Protein AF-A0A924AU99-F1 (afdb_monomer_lite)

Radius of gyration: 14.67 Å; chains: 1; bounding box: 39×26×36 Å

Structure (mmCIF, N/CA/C/O backbone):
data_AF-A0A924AU99-F1
#
_entry.id   AF-A0A924AU99-F1
#
loop_
_atom_site.group_PDB
_atom_site.id
_atom_site.type_symbol
_atom_site.label_atom_id
_atom_site.label_alt_id
_atom_site.label_comp_id
_atom_site.label_asym_id
_atom_site.label_entity_id
_atom_site.label_seq_id
_atom_site.pdbx_PDB_ins_code
_atom_site.Cartn_x
_atom_site.Cartn_y
_atom_site.Cartn_z
_atom_site.occupancy
_atom_site.B_iso_or_equiv
_atom_site.auth_seq_id
_atom_site.auth_comp_id
_atom_site.auth_asym_id
_atom_site.auth_atom_id
_atom_site.pdbx_PDB_model_num
ATOM 1 N N . MET A 1 1 ? -24.208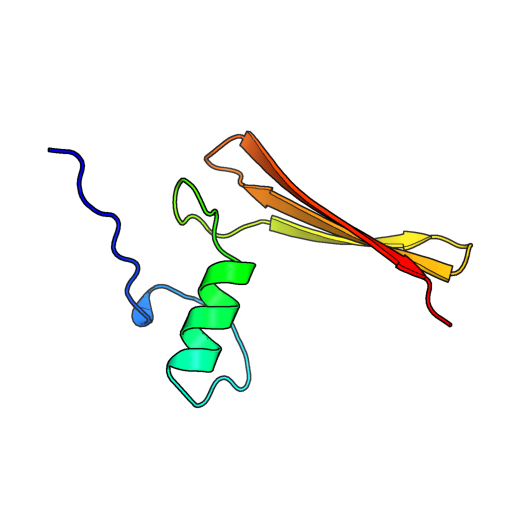 -8.896 12.080 1.00 37.56 1 MET A N 1
ATOM 2 C CA . MET A 1 1 ? -23.116 -8.018 12.553 1.00 37.56 1 MET A CA 1
ATOM 3 C C . MET A 1 1 ? -21.824 -8.524 11.934 1.00 37.56 1 MET A C 1
ATOM 5 O O . MET A 1 1 ? -21.496 -9.682 12.156 1.00 37.56 1 MET A O 1
ATOM 9 N N . LYS A 1 2 ? -21.163 -7.741 11.069 1.00 38.28 2 LYS A N 1
ATOM 10 C CA . LYS A 1 2 ? -19.826 -8.101 10.562 1.00 38.28 2 LYS A CA 1
ATOM 11 C C . LYS A 1 2 ? -18.817 -7.839 11.689 1.00 38.28 2 LYS A C 1
ATOM 13 O O . LYS A 1 2 ? -18.985 -6.827 12.365 1.00 38.28 2 LYS A O 1
ATOM 18 N N . PRO A 1 3 ? -17.830 -8.717 11.924 1.00 43.41 3 PRO A N 1
ATOM 19 C CA . PRO A 1 3 ? -16.819 -8.462 12.936 1.00 43.41 3 PRO A CA 1
ATOM 20 C C . PRO A 1 3 ? -16.008 -7.235 12.514 1.00 43.41 3 PRO A C 1
ATOM 22 O O . PRO A 1 3 ? -15.490 -7.178 11.397 1.00 43.41 3 PRO A O 1
ATOM 25 N N . GLU A 1 4 ? -15.950 -6.236 13.390 1.00 49.84 4 GLU A N 1
ATOM 26 C CA . GLU A 1 4 ? -15.010 -5.128 13.272 1.00 49.84 4 GLU A CA 1
ATOM 27 C C . GLU A 1 4 ? -13.609 -5.730 13.335 1.00 49.84 4 GLU A C 1
ATOM 29 O O . GLU A 1 4 ? -13.199 -6.294 14.349 1.00 49.84 4 GLU A O 1
ATOM 34 N N . ASN A 1 5 ? -12.903 -5.709 12.206 1.00 49.84 5 ASN A N 1
ATOM 35 C CA . ASN A 1 5 ? -11.575 -6.293 12.099 1.00 49.84 5 ASN A CA 1
ATOM 36 C C . ASN A 1 5 ? -10.571 -5.309 12.718 1.00 49.84 5 ASN A C 1
ATOM 38 O O . ASN A 1 5 ? -9.875 -4.577 12.017 1.00 49.84 5 ASN A O 1
ATOM 42 N N . THR A 1 6 ? -10.577 -5.212 14.048 1.00 48.72 6 THR A N 1
ATOM 43 C CA . THR A 1 6 ? -9.648 -4.370 14.801 1.00 48.72 6 THR A CA 1
ATOM 44 C C . THR A 1 6 ? -8.275 -5.035 14.791 1.00 48.72 6 THR A C 1
ATOM 46 O O . THR A 1 6 ? -8.042 -6.000 15.517 1.00 48.72 6 THR A O 1
ATOM 49 N N . LEU A 1 7 ? -7.369 -4.528 13.952 1.00 49.47 7 LEU A N 1
ATOM 50 C CA . LEU A 1 7 ? -5.966 -4.943 13.943 1.00 49.47 7 LEU A CA 1
ATOM 51 C C . LEU A 1 7 ? -5.329 -4.642 15.304 1.00 49.47 7 LEU A C 1
ATOM 53 O O . LEU A 1 7 ? -5.376 -3.500 15.773 1.00 49.47 7 LEU A O 1
ATOM 57 N N . LYS A 1 8 ? -4.713 -5.644 15.936 1.00 54.34 8 LYS A N 1
ATOM 58 C CA . LYS A 1 8 ? -3.886 -5.420 17.124 1.00 54.34 8 LYS A CA 1
ATOM 59 C C . LYS A 1 8 ? -2.460 -5.131 16.680 1.00 54.34 8 LYS A C 1
ATOM 61 O O . LYS A 1 8 ? -1.967 -5.675 15.700 1.00 54.34 8 LYS A O 1
ATOM 66 N N . ILE A 1 9 ? -1.762 -4.294 17.444 1.00 54.03 9 ILE A N 1
ATOM 67 C CA . ILE A 1 9 ? -0.365 -3.917 17.166 1.00 54.03 9 ILE A CA 1
ATOM 68 C C . ILE A 1 9 ? 0.559 -5.150 17.093 1.00 54.03 9 ILE A C 1
ATOM 70 O O . ILE A 1 9 ? 1.545 -5.133 16.366 1.00 54.03 9 ILE A O 1
ATOM 74 N N . SER A 1 10 ? 0.225 -6.225 17.812 1.00 56.81 10 SER A N 1
ATOM 75 C CA . SER A 1 10 ? 0.928 -7.514 17.776 1.00 56.81 10 SER A CA 1
ATOM 76 C C . SER A 1 10 ? 0.892 -8.224 16.419 1.00 56.81 10 SER A C 1
ATOM 78 O O . SER A 1 10 ? 1.700 -9.118 16.194 1.00 56.81 10 SER A O 1
ATOM 80 N N . ASP A 1 11 ? -0.034 -7.853 15.533 1.00 57.22 11 ASP A N 1
ATOM 81 C CA . ASP A 1 11 ? -0.324 -8.586 14.296 1.00 57.22 11 ASP A CA 1
ATOM 82 C C . ASP A 1 11 ? 0.526 -8.089 13.103 1.00 57.22 11 ASP A C 1
ATOM 84 O O . ASP A 1 11 ? 0.375 -8.569 11.980 1.00 57.22 11 ASP A O 1
ATOM 88 N N . ILE A 1 12 ? 1.421 -7.117 13.327 1.00 58.88 12 ILE A N 1
ATOM 89 C CA . ILE A 1 12 ? 2.209 -6.430 12.292 1.00 58.88 12 ILE A CA 1
ATOM 90 C C . ILE A 1 12 ? 3.660 -6.936 12.345 1.00 58.88 12 ILE A C 1
ATOM 92 O O . ILE A 1 12 ? 4.405 -6.623 13.270 1.00 58.88 12 ILE A O 1
ATOM 96 N N . SER A 1 13 ? 4.058 -7.748 11.359 1.00 57.22 13 SER A N 1
ATOM 97 C CA . SER A 1 13 ? 5.281 -8.576 11.403 1.00 57.22 13 SER A CA 1
ATOM 98 C C . SER A 1 13 ? 6.594 -7.889 11.018 1.00 57.22 13 SER A C 1
ATOM 100 O O . SER A 1 13 ? 7.630 -8.546 10.998 1.00 57.22 13 SER A O 1
ATOM 102 N N . TYR A 1 14 ? 6.595 -6.603 10.689 1.00 59.59 14 TYR A N 1
ATOM 103 C CA . TYR A 1 14 ? 7.806 -5.906 10.259 1.00 59.59 14 TYR A CA 1
ATOM 104 C C . TYR A 1 14 ? 7.673 -4.440 10.602 1.00 59.59 14 TYR A C 1
ATOM 106 O O . TYR A 1 14 ? 6.585 -3.947 10.385 1.00 59.59 14 TYR A O 1
ATOM 114 N N . TYR A 1 15 ? 8.717 -3.817 11.160 1.00 58.50 15 TYR A N 1
ATOM 115 C CA . TYR A 1 15 ? 9.288 -2.492 10.848 1.00 58.50 15 TYR A CA 1
ATOM 116 C C . TYR A 1 15 ? 10.412 -2.254 11.863 1.00 58.50 15 TYR A C 1
ATOM 118 O O . TYR A 1 15 ? 10.171 -2.151 13.066 1.00 58.50 15 TYR A O 1
ATOM 126 N N . GLU A 1 16 ? 11.653 -2.213 11.388 1.00 55.41 16 GLU A N 1
ATOM 127 C CA . GLU A 1 16 ? 12.792 -1.810 12.212 1.00 55.41 16 GLU A CA 1
ATOM 128 C C . GLU A 1 16 ? 12.610 -0.329 12.611 1.00 55.41 16 GLU A C 1
ATOM 130 O O . GLU A 1 16 ? 12.303 0.505 11.761 1.00 55.41 16 GLU A O 1
ATOM 135 N N . ASN A 1 17 ? 12.793 -0.002 13.898 1.00 64.62 17 ASN A N 1
ATOM 136 C CA . ASN A 1 17 ? 12.800 1.367 14.458 1.00 64.62 17 ASN A CA 1
ATOM 137 C C . ASN A 1 17 ? 11.442 2.106 14.573 1.00 64.62 17 ASN A C 1
ATOM 139 O O . ASN A 1 17 ? 11.342 3.295 14.271 1.00 64.62 17 ASN A O 1
ATOM 143 N N . VAL A 1 18 ? 10.390 1.429 15.045 1.00 74.88 18 VAL A N 1
ATOM 144 C CA . VAL A 1 18 ? 9.109 2.056 15.446 1.00 74.88 18 VAL A CA 1
ATOM 145 C C . VAL A 1 18 ? 8.957 2.060 16.970 1.00 74.88 18 VAL A C 1
ATOM 147 O O . VAL A 1 18 ? 8.565 1.055 17.571 1.00 74.88 18 VAL A O 1
ATOM 150 N N . ASP A 1 19 ? 9.202 3.210 17.596 1.00 79.06 19 ASP A N 1
ATOM 151 C CA . ASP A 1 19 ? 9.295 3.321 19.058 1.00 79.06 19 ASP A CA 1
ATOM 152 C C . ASP A 1 19 ? 7.970 3.709 19.726 1.00 79.06 19 ASP A C 1
ATOM 154 O O . ASP A 1 19 ? 7.709 3.321 20.866 1.00 79.06 19 ASP A O 1
ATOM 158 N N . ASN A 1 20 ? 7.086 4.433 19.025 1.00 84.69 20 ASN A N 1
ATOM 159 C CA . ASN A 1 20 ? 5.815 4.895 19.596 1.00 84.69 20 ASN A CA 1
ATOM 160 C C . ASN A 1 20 ? 4.567 4.392 18.846 1.00 84.69 20 ASN A C 1
ATOM 162 O O . ASN A 1 20 ? 4.616 3.965 17.692 1.00 84.69 20 ASN A O 1
ATOM 166 N N . VAL A 1 21 ? 3.417 4.455 19.529 1.00 83.81 21 VAL A N 1
ATOM 167 C CA . VAL A 1 21 ? 2.124 3.938 19.041 1.00 83.81 21 VAL A CA 1
ATOM 168 C C . VAL A 1 21 ? 1.664 4.625 17.752 1.00 83.81 21 VAL A C 1
ATOM 170 O O . VAL A 1 21 ? 1.109 3.961 16.880 1.00 83.81 21 VAL A O 1
ATOM 173 N N . PHE A 1 22 ? 1.925 5.923 17.591 1.00 85.62 22 PHE A N 1
ATOM 174 C CA . PHE A 1 22 ? 1.532 6.668 16.394 1.00 85.62 22 PHE A CA 1
ATOM 175 C C . PHE A 1 22 ? 2.336 6.247 15.170 1.00 85.62 22 PHE A C 1
ATOM 177 O O . PHE A 1 22 ? 1.764 6.078 14.097 1.00 85.62 22 PHE A O 1
ATOM 184 N N . GLN A 1 23 ? 3.642 6.025 15.329 1.00 84.31 23 GLN A N 1
ATOM 185 C CA . GLN A 1 23 ? 4.476 5.519 14.245 1.00 84.31 23 GLN A CA 1
ATOM 186 C C . GLN A 1 23 ? 4.016 4.110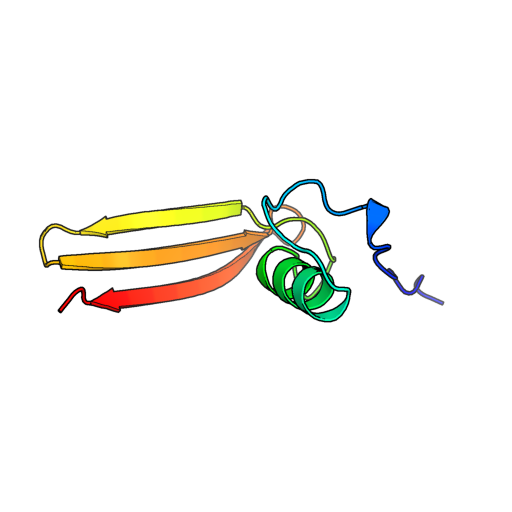 13.844 1.00 84.31 23 GLN A C 1
ATOM 188 O O . GLN A 1 23 ? 3.787 3.863 12.665 1.00 84.31 23 GLN A O 1
ATOM 193 N N . LYS A 1 24 ? 3.760 3.215 14.812 1.00 80.88 24 LYS A N 1
ATOM 194 C CA . LYS A 1 24 ? 3.227 1.864 14.540 1.00 80.88 24 LYS A CA 1
ATOM 195 C C . LYS A 1 24 ? 1.892 1.901 13.793 1.00 80.88 24 LYS A C 1
ATOM 197 O O . LYS A 1 24 ? 1.719 1.182 12.812 1.00 80.88 24 LYS A O 1
ATOM 202 N N . ALA A 1 25 ? 0.971 2.762 14.224 1.00 82.50 25 ALA A N 1
ATOM 203 C CA . ALA A 1 25 ? -0.314 2.952 13.556 1.00 82.50 25 ALA A CA 1
ATOM 204 C C . ALA A 1 25 ? -0.140 3.494 12.130 1.00 82.50 25 ALA A C 1
ATOM 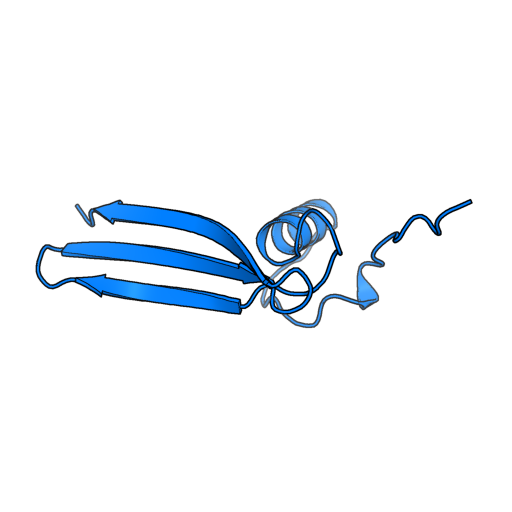206 O O . ALA A 1 25 ? -0.769 2.990 11.203 1.00 82.50 25 ALA A O 1
ATOM 207 N N . PHE A 1 26 ? 0.747 4.475 11.942 1.00 84.44 26 PHE A N 1
ATOM 208 C CA . PHE A 1 26 ? 1.051 5.027 10.626 1.00 84.44 26 PHE A CA 1
ATOM 209 C C . PHE A 1 26 ? 1.562 3.948 9.673 1.00 84.44 26 PHE A C 1
ATOM 211 O O . PHE A 1 26 ? 1.019 3.808 8.577 1.00 84.44 26 PHE A O 1
ATOM 218 N N . VAL A 1 27 ? 2.555 3.149 10.084 1.00 81.06 27 VAL A N 1
ATOM 219 C CA . VAL A 1 27 ? 3.085 2.124 9.179 1.00 81.06 27 VAL A CA 1
ATOM 220 C C . VAL A 1 27 ? 2.073 1.002 8.929 1.00 81.06 27 VAL A C 1
ATOM 222 O O . VAL A 1 27 ? 1.946 0.547 7.794 1.00 81.06 27 VAL A O 1
ATOM 225 N N . SER A 1 28 ? 1.270 0.623 9.930 1.00 82.62 28 SER A N 1
ATOM 226 C CA . SER A 1 28 ? 0.155 -0.313 9.722 1.00 82.62 28 SER A CA 1
ATOM 227 C C . SER A 1 28 ? -0.783 0.165 8.613 1.00 82.62 28 SER A C 1
ATOM 229 O O . SER A 1 28 ? -1.105 -0.584 7.698 1.00 82.62 28 SER A O 1
ATOM 231 N N . VAL A 1 29 ? -1.174 1.441 8.634 1.00 83.25 29 VAL A N 1
ATOM 232 C CA . VAL A 1 29 ? -2.058 2.007 7.606 1.00 83.25 29 VAL A CA 1
ATOM 233 C C . VAL A 1 29 ? -1.398 2.013 6.221 1.00 83.25 29 VAL A C 1
ATOM 235 O O . VAL A 1 29 ? -2.083 1.815 5.221 1.00 83.25 29 VAL A O 1
ATOM 238 N N . GLN A 1 30 ? -0.082 2.220 6.135 1.00 86.12 30 GLN A N 1
ATOM 239 C CA . GLN A 1 30 ? 0.627 2.238 4.848 1.00 86.12 30 GLN A CA 1
ATOM 240 C C . GLN A 1 30 ? 0.790 0.852 4.219 1.00 86.12 30 GLN A C 1
ATOM 242 O O . GLN A 1 30 ? 0.851 0.737 2.988 1.00 86.12 30 GLN A O 1
ATOM 247 N N . CYS A 1 31 ? 0.856 -0.187 5.046 1.00 88.12 31 CYS A N 1
ATOM 248 C CA . CYS A 1 31 ? 1.242 -1.524 4.609 1.00 88.12 31 CYS A CA 1
ATOM 249 C C . CYS A 1 31 ? 0.111 -2.548 4.666 1.00 88.12 31 CYS A C 1
ATOM 251 O O . CYS A 1 31 ? 0.272 -3.655 4.158 1.00 88.12 31 CYS A O 1
ATOM 253 N N . ASN A 1 32 ? -1.047 -2.186 5.212 1.00 91.06 32 ASN A N 1
ATOM 254 C CA . ASN A 1 32 ? -2.233 -3.027 5.230 1.00 91.06 32 ASN A CA 1
ATOM 255 C C . ASN A 1 32 ? -3.317 -2.473 4.295 1.00 91.06 32 ASN A C 1
ATOM 257 O O . ASN A 1 32 ? -3.458 -1.274 4.066 1.00 91.06 32 ASN A O 1
ATOM 261 N N . CYS A 1 33 ? -4.120 -3.374 3.741 1.00 90.62 33 CYS A N 1
ATOM 262 C CA . CYS A 1 33 ? -5.254 -3.041 2.898 1.00 90.62 33 CYS A CA 1
ATOM 263 C C . CYS A 1 33 ? -6.311 -2.267 3.688 1.00 90.62 33 CYS A C 1
ATOM 265 O O . CYS A 1 33 ? -6.825 -2.770 4.685 1.00 90.62 33 CYS A O 1
ATOM 267 N N . ALA A 1 34 ? -6.725 -1.107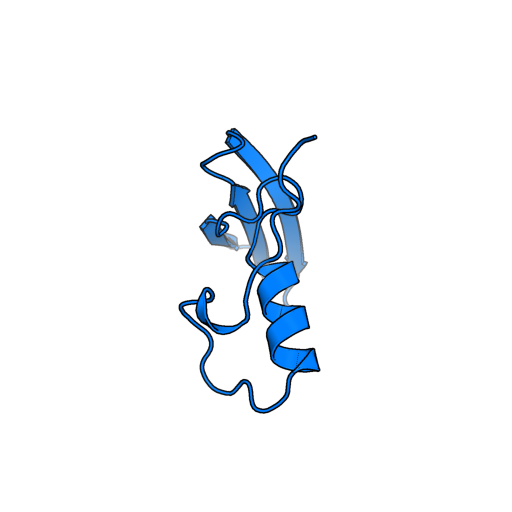 3.177 1.00 89.19 34 ALA A N 1
ATOM 268 C CA . ALA A 1 34 ? -7.777 -0.297 3.792 1.00 89.19 34 ALA A CA 1
ATOM 269 C C . ALA A 1 34 ? -9.147 -1.004 3.873 1.00 89.19 34 ALA A C 1
ATOM 271 O O . ALA A 1 34 ? -9.994 -0.600 4.663 1.00 89.19 34 ALA A O 1
ATOM 272 N N . LEU A 1 35 ? -9.380 -2.049 3.066 1.00 90.88 35 LEU A N 1
ATOM 273 C CA . LEU A 1 35 ? -10.654 -2.777 3.029 1.00 90.88 35 LEU A CA 1
ATOM 274 C C . LEU A 1 35 ? -10.659 -4.030 3.906 1.00 90.88 35 LEU A C 1
ATOM 276 O O . LEU A 1 35 ? -11.614 -4.270 4.638 1.00 90.88 35 LEU A O 1
ATOM 280 N N . CYS A 1 36 ? -9.620 -4.862 3.793 1.00 91.56 36 CYS A N 1
ATOM 281 C CA . CYS A 1 36 ? -9.583 -6.175 4.444 1.00 91.56 36 CYS A CA 1
ATOM 282 C C . CYS A 1 36 ? -8.486 -6.320 5.498 1.00 91.56 36 CYS A C 1
ATOM 284 O O . CYS A 1 36 ? -8.357 -7.396 6.081 1.00 91.56 36 CYS A O 1
ATOM 286 N N . ALA A 1 37 ? -7.695 -5.268 5.728 1.00 89.38 37 ALA A N 1
ATOM 287 C CA . ALA A 1 37 ? -6.602 -5.229 6.695 1.00 89.38 37 ALA A CA 1
ATOM 288 C C . ALA A 1 37 ? -5.445 -6.219 6.424 1.00 89.38 37 ALA A C 1
ATOM 290 O O . ALA A 1 37 ? -4.512 -6.313 7.217 1.00 89.38 37 ALA A O 1
ATOM 291 N N . ASN A 1 38 ? -5.454 -6.937 5.296 1.00 90.06 38 ASN A N 1
ATOM 292 C CA . ASN A 1 38 ? -4.366 -7.835 4.907 1.00 90.06 38 ASN A CA 1
ATOM 293 C C . ASN A 1 38 ? -3.110 -7.050 4.516 1.00 90.06 38 ASN A C 1
ATOM 295 O O . ASN A 1 38 ? -3.239 -5.988 3.911 1.00 90.06 38 ASN A O 1
ATOM 299 N N . ASN A 1 39 ? -1.921 -7.598 4.776 1.00 89.81 39 ASN A N 1
ATOM 300 C CA . ASN A 1 39 ? -0.673 -7.006 4.288 1.00 89.81 39 ASN A CA 1
ATOM 301 C C . ASN A 1 39 ? -0.703 -6.834 2.763 1.00 89.81 39 ASN A C 1
ATOM 303 O O . ASN A 1 39 ? -1.255 -7.671 2.035 1.00 89.81 39 ASN A O 1
ATOM 307 N N . LEU A 1 40 ? -0.140 -5.717 2.316 1.00 91.19 40 LEU A N 1
ATOM 308 C CA . LEU A 1 40 ? 0.029 -5.368 0.917 1.00 91.19 40 LEU A CA 1
ATOM 309 C C . LEU A 1 40 ? 1.368 -5.883 0.411 1.00 91.19 40 LEU A C 1
ATOM 311 O O . LEU A 1 40 ? 2.386 -5.780 1.090 1.00 91.19 40 LEU A O 1
ATOM 315 N N . GLU A 1 41 ? 1.363 -6.379 -0.817 1.00 92.81 41 GLU A N 1
ATOM 316 C CA . GLU A 1 41 ? 2.580 -6.606 -1.580 1.00 92.81 41 GLU A CA 1
ATOM 317 C C . GLU A 1 41 ? 3.011 -5.274 -2.182 1.00 92.81 41 GLU A C 1
ATOM 319 O O . GLU A 1 41 ? 2.327 -4.717 -3.045 1.00 92.81 41 GLU A O 1
ATOM 324 N N . ILE A 1 42 ? 4.117 -4.733 -1.677 1.00 89.81 42 ILE A N 1
ATOM 325 C CA . ILE A 1 42 ? 4.687 -3.473 -2.146 1.00 89.81 42 ILE A CA 1
ATOM 326 C C . ILE A 1 42 ? 5.837 -3.796 -3.097 1.00 89.81 42 ILE A C 1
ATOM 328 O O . ILE A 1 42 ? 6.755 -4.538 -2.753 1.00 89.81 42 ILE A O 1
ATOM 332 N N . THR A 1 43 ? 5.787 -3.221 -4.292 1.00 87.88 43 THR A N 1
ATOM 333 C CA . THR A 1 43 ? 6.819 -3.344 -5.323 1.00 87.88 43 THR A CA 1
ATOM 334 C C . THR A 1 43 ? 7.354 -1.965 -5.670 1.00 87.88 43 THR A C 1
ATOM 336 O O . THR A 1 43 ? 6.603 -0.992 -5.749 1.00 87.88 43 THR A O 1
ATOM 339 N N . VAL A 1 44 ? 8.668 -1.880 -5.861 1.00 87.31 44 VAL A N 1
ATOM 340 C CA . VAL A 1 44 ? 9.348 -0.654 -6.275 1.00 87.31 44 VAL A CA 1
ATOM 341 C C . VAL A 1 44 ? 10.148 -0.967 -7.529 1.00 87.31 44 VAL A C 1
ATOM 343 O O . VAL A 1 44 ? 10.964 -1.886 -7.536 1.00 87.31 44 VAL A O 1
ATOM 346 N N . SER A 1 45 ? 9.912 -0.207 -8.593 1.00 87.19 45 SER A N 1
ATOM 347 C CA . SER A 1 45 ? 10.642 -0.317 -9.855 1.00 87.19 45 SER A CA 1
ATOM 348 C C . SER A 1 45 ? 11.288 1.018 -10.200 1.00 87.19 45 SER A C 1
ATOM 350 O O . SER A 1 45 ? 10.608 2.044 -10.185 1.00 87.19 45 SER A O 1
ATOM 352 N N . SER A 1 46 ? 12.572 1.00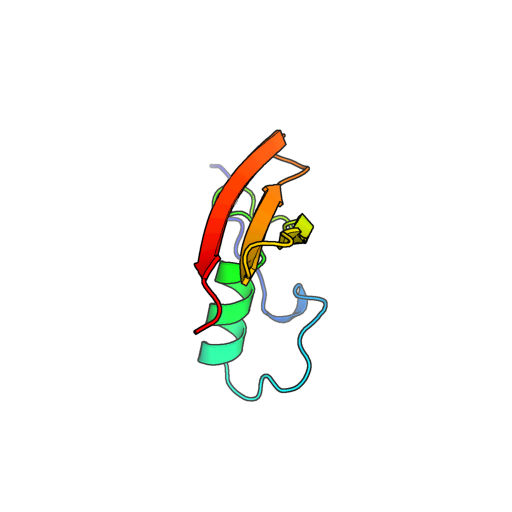4 -10.548 1.00 86.75 46 SER A N 1
ATOM 353 C CA . SER A 1 46 ? 13.257 2.161 -11.127 1.00 86.75 46 SER A CA 1
ATOM 354 C C . SER A 1 46 ? 13.176 2.099 -12.647 1.00 86.75 46 SER A C 1
ATOM 356 O O . SER A 1 46 ? 13.290 1.023 -13.232 1.00 86.75 46 SER A O 1
ATOM 358 N N . LYS A 1 47 ? 13.008 3.250 -13.285 1.00 79.00 47 LYS A N 1
ATOM 359 C CA . LYS A 1 47 ? 13.123 3.431 -14.731 1.00 79.00 47 LYS A CA 1
ATOM 360 C C . LYS A 1 47 ? 14.402 4.209 -15.050 1.00 79.00 47 LYS A C 1
ATOM 362 O O . LYS A 1 47 ? 14.861 5.017 -14.243 1.00 79.00 47 LYS A O 1
ATOM 367 N N . ASP A 1 48 ? 14.936 4.013 -16.253 1.00 78.44 48 ASP A N 1
ATOM 368 C CA . ASP A 1 48 ? 16.191 4.640 -16.711 1.00 78.44 48 ASP A CA 1
ATOM 369 C C . ASP A 1 48 ? 16.116 6.174 -16.826 1.00 78.44 48 ASP A C 1
ATOM 371 O O . ASP A 1 48 ? 17.132 6.855 -16.912 1.00 78.44 48 ASP A O 1
ATOM 375 N N . ASN A 1 49 ? 14.909 6.742 -16.798 1.00 82.75 49 ASN A N 1
ATOM 376 C CA . ASN A 1 49 ? 14.654 8.184 -16.835 1.00 82.75 49 ASN A CA 1
ATOM 377 C C . ASN A 1 49 ? 14.736 8.867 -15.452 1.00 82.75 49 ASN A C 1
ATOM 379 O O . ASN A 1 49 ? 14.273 9.999 -15.316 1.00 82.75 49 ASN A O 1
ATOM 383 N N . GLY A 1 50 ? 15.255 8.187 -14.423 1.00 83.25 50 GLY A N 1
ATOM 384 C CA . GLY A 1 50 ? 15.309 8.714 -13.052 1.00 83.25 50 GLY A CA 1
ATOM 385 C C . GLY A 1 50 ? 13.961 8.695 -12.322 1.00 83.25 50 GLY A C 1
ATOM 386 O O . GLY A 1 50 ? 13.800 9.355 -11.294 1.00 83.25 50 GLY A O 1
ATOM 387 N N . GLU A 1 51 ? 12.975 7.959 -12.841 1.00 88.31 51 GLU A N 1
ATOM 388 C CA . GLU A 1 51 ? 11.676 7.770 -12.196 1.00 88.31 51 GLU A CA 1
ATOM 389 C C . GLU A 1 51 ? 11.669 6.486 -11.356 1.00 88.31 51 GLU A C 1
ATOM 391 O O . GLU A 1 51 ? 12.008 5.406 -11.836 1.00 88.31 51 GLU A O 1
ATOM 396 N N . VAL A 1 52 ? 11.209 6.584 -10.114 1.00 89.12 52 VAL A N 1
ATOM 397 C CA . VAL A 1 52 ? 10.922 5.447 -9.238 1.00 89.12 52 VAL A CA 1
ATOM 398 C C . VAL A 1 52 ? 9.414 5.305 -9.108 1.00 89.12 52 VAL A C 1
ATOM 400 O O . VAL A 1 52 ? 8.724 6.245 -8.719 1.00 89.12 52 VAL A O 1
ATOM 403 N N . LYS A 1 53 ? 8.891 4.123 -9.416 1.00 90.31 53 LYS A N 1
ATOM 404 C CA . LYS A 1 53 ? 7.476 3.788 -9.277 1.00 90.31 53 LYS A CA 1
ATOM 405 C C . LYS A 1 53 ? 7.282 2.826 -8.110 1.00 90.31 53 LYS A C 1
ATOM 407 O O . LYS A 1 53 ? 7.915 1.777 -8.070 1.00 90.31 53 LYS A O 1
ATOM 412 N N . GLU A 1 54 ? 6.392 3.183 -7.196 1.00 91.38 54 GLU A N 1
ATOM 413 C CA . GLU A 1 54 ? 5.934 2.362 -6.076 1.00 91.38 54 GLU A CA 1
ATOM 414 C C . GLU A 1 54 ? 4.502 1.883 -6.345 1.00 91.38 54 GLU A C 1
ATOM 416 O O . GLU A 1 54 ? 3.614 2.687 -6.650 1.00 91.38 54 GLU A O 1
ATOM 421 N N . GLU A 1 55 ? 4.251 0.585 -6.194 1.00 92.69 55 GLU A N 1
ATOM 422 C CA . GLU A 1 55 ? 2.916 -0.003 -6.296 1.00 92.69 55 GLU A CA 1
ATOM 423 C C . GLU A 1 55 ? 2.622 -0.896 -5.091 1.00 92.69 55 GLU A C 1
ATOM 425 O O . GLU A 1 55 ? 3.466 -1.692 -4.694 1.00 92.69 55 GLU A O 1
ATOM 430 N N . ALA A 1 56 ? 1.413 -0.793 -4.532 1.00 93.25 56 ALA A N 1
ATOM 431 C CA . ALA A 1 56 ? 0.947 -1.651 -3.444 1.00 93.25 56 ALA A CA 1
ATOM 432 C C . ALA A 1 56 ? -0.318 -2.409 -3.859 1.00 93.25 56 ALA A C 1
ATOM 434 O O . ALA A 1 56 ? -1.333 -1.803 -4.233 1.00 93.25 56 ALA A O 1
ATOM 435 N N . PHE A 1 57 ? -0.256 -3.733 -3.772 1.00 95.00 57 PHE A N 1
ATOM 436 C CA . PHE A 1 57 ? -1.311 -4.648 -4.185 1.00 95.00 57 PHE A CA 1
ATOM 437 C C . PHE A 1 57 ? -1.838 -5.463 -3.004 1.00 95.00 57 PHE A C 1
ATOM 439 O O . PHE A 1 57 ? -1.079 -5.916 -2.151 1.00 95.00 57 PHE A O 1
ATOM 446 N N . CYS A 1 58 ? -3.152 -5.659 -2.938 1.00 95.06 58 CYS A N 1
ATOM 447 C CA . CYS A 1 58 ? -3.773 -6.524 -1.947 1.00 95.06 58 CYS A CA 1
ATOM 448 C C . CYS A 1 58 ? -4.164 -7.861 -2.574 1.00 95.06 58 CYS A C 1
ATOM 450 O O . CYS A 1 58 ? -5.147 -7.925 -3.308 1.00 95.06 58 CYS A O 1
ATOM 452 N N . ILE A 1 59 ? -3.476 -8.936 -2.187 1.00 93.94 59 ILE A N 1
ATOM 453 C CA . ILE A 1 59 ? -3.757 -10.294 -2.678 1.00 93.94 59 ILE A CA 1
ATOM 454 C C . ILE A 1 59 ? -5.155 -10.808 -2.314 1.00 93.94 59 ILE A C 1
ATOM 456 O O . ILE A 1 59 ? -5.762 -11.548 -3.075 1.00 93.94 59 ILE A O 1
ATOM 460 N N . LYS A 1 60 ? -5.701 -10.414 -1.154 1.00 94.81 60 LYS A N 1
ATOM 461 C CA . LYS A 1 60 ? -7.020 -10.887 -0.698 1.00 94.81 60 LYS A CA 1
ATOM 462 C C . LYS A 1 60 ? -8.175 -10.212 -1.421 1.00 94.81 60 LYS A C 1
ATOM 464 O O . LYS A 1 60 ? -9.216 -10.829 -1.613 1.00 94.81 60 LYS A O 1
ATOM 469 N N . CYS A 1 61 ? -8.015 -8.933 -1.741 1.00 95.19 61 CYS A N 1
ATOM 470 C CA . CYS A 1 61 ? -9.027 -8.156 -2.448 1.00 95.19 61 CYS A CA 1
ATOM 471 C C . CYS A 1 61 ? -8.818 -8.164 -3.965 1.00 95.19 61 CYS A C 1
ATOM 473 O O . CYS A 1 61 ? -9.641 -7.580 -4.661 1.00 95.19 61 CYS A O 1
ATOM 475 N N . ASP A 1 62 ? -7.727 -8.773 -4.439 1.00 95.94 62 ASP A N 1
ATOM 476 C CA . ASP A 1 62 ? -7.306 -8.801 -5.840 1.00 95.94 62 ASP A CA 1
ATOM 477 C C . ASP A 1 62 ? -7.313 -7.403 -6.483 1.00 95.94 62 ASP A C 1
ATOM 479 O O . ASP A 1 62 ? -7.881 -7.161 -7.546 1.00 95.94 62 ASP A O 1
ATOM 483 N N . MET A 1 63 ? -6.741 -6.421 -5.775 1.00 94.12 63 MET A N 1
ATOM 484 C CA . MET A 1 63 ? -6.769 -5.028 -6.223 1.00 94.12 63 MET A CA 1
ATOM 485 C C . MET A 1 63 ? -5.514 -4.241 -5.875 1.00 94.12 63 MET A C 1
ATOM 487 O O . MET A 1 63 ? -4.894 -4.413 -4.821 1.00 94.12 63 MET A O 1
ATOM 491 N N . LYS A 1 64 ? -5.194 -3.291 -6.755 1.00 94.12 64 LYS A N 1
ATOM 492 C CA . LYS A 1 64 ? -4.136 -2.304 -6.554 1.00 94.12 64 LYS A CA 1
ATOM 493 C C . LYS A 1 64 ? -4.677 -1.118 -5.767 1.00 94.12 64 LYS A C 1
ATOM 495 O O . LYS A 1 64 ? -5.627 -0.473 -6.201 1.00 94.12 64 LYS A O 1
ATOM 500 N N . LEU A 1 65 ? -4.059 -0.825 -4.628 1.00 90.00 65 LEU A N 1
ATOM 501 C CA . LEU A 1 65 ? -4.480 0.266 -3.742 1.00 90.00 65 LEU A CA 1
ATOM 502 C C . LEU A 1 65 ? -3.622 1.517 -3.897 1.00 90.00 65 LEU A C 1
ATOM 504 O O . LEU A 1 65 ? -4.091 2.621 -3.630 1.00 90.00 65 LEU A O 1
ATOM 508 N N . ARG A 1 66 ? -2.362 1.356 -4.312 1.00 91.44 66 ARG A N 1
ATOM 509 C CA . ARG A 1 66 ? -1.415 2.462 -4.465 1.00 91.44 66 ARG A CA 1
ATOM 510 C C . ARG A 1 66 ? -0.585 2.274 -5.726 1.00 91.44 66 ARG A C 1
ATOM 512 O O . ARG A 1 66 ? -0.154 1.164 -6.022 1.00 91.44 66 ARG A O 1
ATOM 519 N N . SER A 1 67 ? -0.386 3.365 -6.460 1.00 93.25 67 SER A N 1
ATOM 520 C CA . SER A 1 67 ? 0.510 3.463 -7.614 1.00 93.25 67 SER A CA 1
ATOM 521 C C . SER A 1 67 ? 1.021 4.896 -7.682 1.00 93.25 67 SER A C 1
ATOM 523 O O . SER A 1 67 ? 0.263 5.797 -8.042 1.00 93.25 67 SER A O 1
ATOM 525 N N . LYS A 1 68 ? 2.278 5.119 -7.306 1.00 91.25 68 LYS A N 1
ATOM 526 C CA . LYS A 1 68 ? 2.878 6.453 -7.243 1.00 91.25 68 LYS A CA 1
ATOM 527 C C . LYS A 1 68 ? 4.215 6.466 -7.969 1.00 91.25 68 LYS A C 1
ATOM 529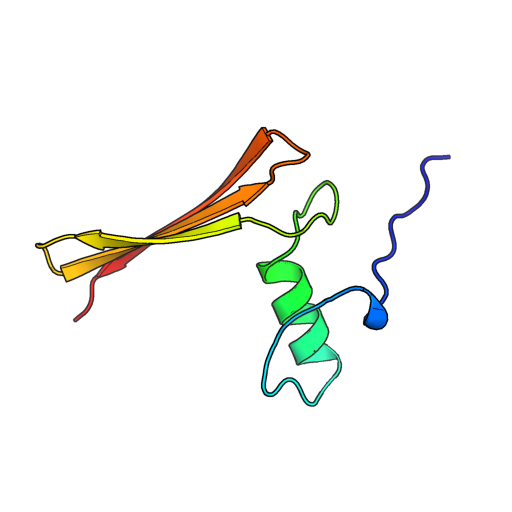 O O . LYS A 1 68 ? 5.017 5.558 -7.798 1.00 91.25 68 LYS A O 1
ATOM 534 N N . SER A 1 69 ? 4.439 7.504 -8.765 1.00 91.12 69 SER A N 1
ATOM 535 C CA . SER A 1 69 ? 5.715 7.760 -9.426 1.00 91.12 69 SER A CA 1
ATOM 536 C C . SER A 1 69 ? 6.412 8.940 -8.763 1.00 91.12 69 SER A C 1
ATOM 538 O O . SER A 1 69 ? 5.779 9.944 -8.431 1.00 91.12 69 SER A O 1
ATOM 540 N N . HIS A 1 70 ? 7.716 8.807 -8.585 1.00 88.69 70 HIS A N 1
ATOM 541 C CA . HIS A 1 70 ? 8.609 9.796 -8.008 1.00 88.69 70 HIS A CA 1
ATOM 542 C C . HIS A 1 70 ? 9.716 10.082 -9.012 1.00 88.69 70 HIS A C 1
ATOM 544 O O . HIS A 1 70 ? 10.297 9.152 -9.558 1.00 88.69 70 HIS A O 1
ATOM 550 N N . THR A 1 71 ? 10.028 11.350 -9.248 1.00 89.38 71 THR A N 1
ATOM 551 C CA . THR A 1 71 ? 11.222 11.733 -10.009 1.00 89.38 71 THR A CA 1
ATOM 552 C C . THR A 1 71 ? 12.327 12.036 -9.014 1.00 89.38 71 THR A C 1
ATOM 554 O O . THR A 1 71 ? 12.131 12.858 -8.118 1.00 89.38 71 THR A O 1
ATOM 557 N N . LEU A 1 72 ? 13.461 11.353 -9.145 1.00 79.69 72 LEU A N 1
ATOM 558 C CA . LEU A 1 72 ? 14.653 11.668 -8.368 1.00 79.69 72 LEU A CA 1
ATOM 559 C C . LEU A 1 72 ? 15.271 12.944 -8.963 1.00 79.69 72 LEU A C 1
ATOM 561 O O . LEU A 1 72 ? 15.604 12.963 -10.148 1.00 79.69 72 LEU A O 1
ATOM 565 N N . GLN A 1 73 ? 15.327 14.016 -8.167 1.00 66.69 73 GLN A N 1
ATOM 566 C CA . GLN A 1 73 ? 15.994 15.280 -8.511 1.00 66.69 73 GLN A CA 1
ATOM 567 C C . GLN A 1 73 ? 17.446 15.277 -8.045 1.00 66.69 73 GLN A C 1
ATOM 569 O O . GLN A 1 73 ? 17.703 14.715 -6.956 1.00 66.69 73 GLN A O 1
#

Sequence (73 aa):
MKPENTLKISDISYYENVDNVFQKAFVSVQCNCALCANNLEITVSSKDNGEVKEEAFCIKCDMKLRSKSHTLQ

pLDDT: mean 79.57, std 16.08, range [37.56, 95.94]

Foldseek 3Di:
DPDPPDDDLVNDDDDPDDDDPVSSVVVQVVQADPPPSHGWDWDWDDDPQQKIWIWTADPVVRDTDDIDIDHDD

Secondary structure (DSSP, 8-state):
--------GGG----TT--SHHHHHHHHHHHB-TTT-PBPEEEEEE-TTSEEEEEEEETTTTEEEEEEEEE--